Protein AF-A0A485NC84-F1 (afdb_monomer)

InterPro domains:
  IPR006202 Neurotransmitter-gated ion-channel 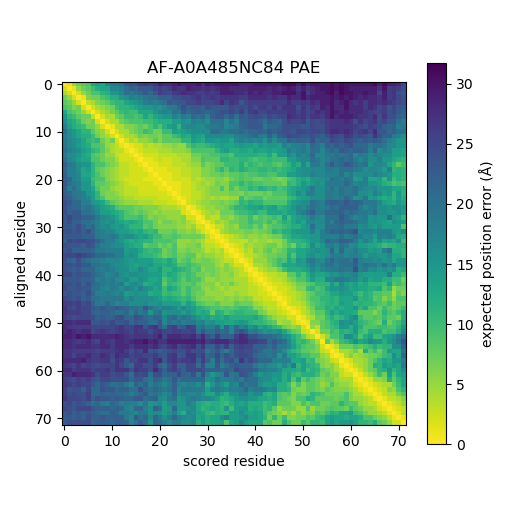ligand-binding domain [PF02931] (19-72)
  IPR036734 Neurotransmitter-gated ion-channel ligand-binding domain superfamily [G3DSA:2.70.170.10] (9-72)
  IPR036734 Neurotransmitter-gated ion-channel ligand-binding domain superfamily [SSF63712] (16-72)

Foldseek 3Di:
DPPDPPVVVVVVVVVVVVVVVVCVVCVPDDPPDDPDPDPPDDDDDDKDKDFDDFDDAPPVVRDGDTDIDIDD

Solvent-accessible surface area (backbone atoms only — not comparable to full-atom values): 4880 Å² total; per-residue (Å²): 140,88,84,76,67,75,60,59,58,54,53,52,54,50,54,52,50,49,52,53,49,52,50,59,68,54,61,86,60,58,89,88,53,80,95,60,98,46,96,87,64,82,86,83,81,66,79,45,82,46,76,74,53,91,68,53,74,42,78,90,78,73,45,75,51,65,56,63,50,82,46,116

Sequence (72 aa):
MELGDRTAAGFSSIAENEDALLRRLFQGYQKWVRPVLNSNDTIKVYFGLKISQLVDVDEKNQLMTTNVWLKQ

pLDDT: mean 70.31, 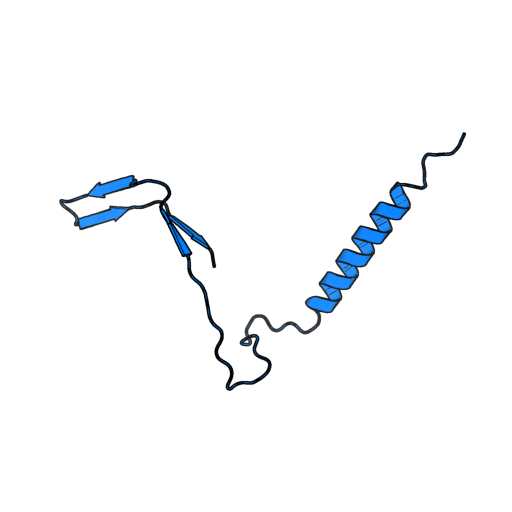std 10.05, range [43.84, 85.31]

Mean predicted aligned error: 14.74 Å

Secondary structure (DSSP, 8-state):
---SSHHHHHHHHHHHHHHHHHHHHHTT--TTS---SSTTPPPPP--EEEEEEEEEEETTTTEEEEEEEEE-

Structure (mmCIF, N/CA/C/O backbone):
data_AF-A0A485NC84-F1
#
_entry.id   AF-A0A485NC84-F1
#
loop_
_atom_site.group_PDB
_atom_site.id
_atom_site.type_symbol
_atom_site.label_atom_id
_atom_site.label_alt_id
_atom_site.label_comp_id
_atom_site.label_asym_id
_atom_site.label_entity_id
_atom_site.label_seq_id
_atom_site.pdbx_PDB_ins_code
_atom_site.Cartn_x
_atom_site.Cartn_y
_atom_site.Cartn_z
_atom_site.occupancy
_atom_site.B_iso_or_equiv
_atom_site.auth_seq_id
_atom_site.auth_comp_id
_atom_site.auth_asym_id
_atom_site.auth_atom_id
_atom_site.pdbx_PDB_model_num
ATOM 1 N N . MET A 1 1 ? 45.209 18.810 -10.901 1.00 43.84 1 MET A N 1
ATOM 2 C CA . MET A 1 1 ? 44.437 18.206 -9.795 1.00 43.84 1 MET A CA 1
ATOM 3 C C . MET A 1 1 ? 42.969 18.261 -10.198 1.00 43.84 1 MET A C 1
ATOM 5 O O . MET A 1 1 ? 42.249 19.129 -9.741 1.00 43.84 1 MET A 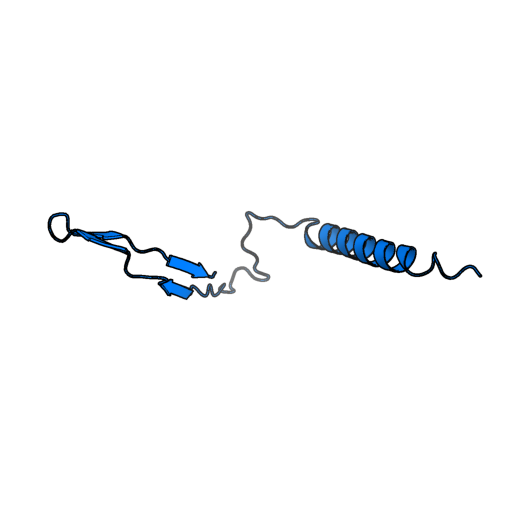O 1
ATOM 9 N N . GLU A 1 2 ? 42.548 17.397 -11.124 1.00 47.91 2 GLU A N 1
ATOM 10 C CA . GLU A 1 2 ? 41.147 17.281 -11.557 1.00 47.91 2 GLU A CA 1
ATOM 11 C C . GLU A 1 2 ? 40.613 15.938 -11.059 1.00 47.91 2 GLU A C 1
ATOM 13 O O . GLU A 1 2 ? 40.818 14.894 -11.671 1.00 47.91 2 GLU A O 1
ATOM 18 N N . LEU A 1 3 ? 40.001 15.960 -9.876 1.00 52.62 3 LEU A N 1
ATOM 19 C CA . LEU A 1 3 ? 39.294 14.820 -9.281 1.00 52.62 3 LEU A CA 1
ATOM 20 C C . LEU A 1 3 ? 37.810 15.151 -9.014 1.00 52.62 3 LEU A C 1
ATOM 22 O O . LEU A 1 3 ? 37.170 14.495 -8.199 1.00 52.62 3 LEU A O 1
ATOM 26 N N . GLY A 1 4 ? 37.259 16.165 -9.694 1.00 56.19 4 GLY A N 1
ATOM 27 C CA . GLY A 1 4 ? 35.912 16.692 -9.431 1.00 56.19 4 GLY A CA 1
ATOM 28 C C . GLY A 1 4 ? 34.759 16.055 -10.220 1.00 56.19 4 GLY A C 1
ATOM 29 O O . GLY A 1 4 ? 33.644 16.051 -9.717 1.00 56.19 4 GLY A O 1
ATOM 30 N N . ASP A 1 5 ? 34.997 15.484 -11.409 1.00 53.03 5 ASP A N 1
ATOM 31 C CA . ASP A 1 5 ? 33.906 15.166 -12.361 1.00 53.03 5 ASP A CA 1
ATOM 32 C C . ASP A 1 5 ? 33.476 13.688 -12.440 1.00 53.03 5 ASP A C 1
ATOM 34 O O . ASP A 1 5 ? 32.494 13.340 -13.094 1.00 53.03 5 ASP A O 1
ATOM 38 N N . ARG A 1 6 ? 34.174 12.770 -11.758 1.00 54.59 6 ARG A N 1
ATOM 39 C CA . ARG A 1 6 ? 33.862 11.325 -11.848 1.00 54.59 6 ARG A CA 1
ATOM 40 C C . ARG A 1 6 ? 32.646 10.909 -11.012 1.00 54.59 6 ARG A C 1
ATOM 42 O O . ARG A 1 6 ? 32.106 9.830 -11.231 1.00 54.59 6 ARG A O 1
ATOM 49 N N . THR A 1 7 ? 32.224 11.734 -10.055 1.00 55.56 7 THR A N 1
ATOM 50 C CA . THR A 1 7 ? 31.087 11.445 -9.169 1.00 55.56 7 THR A CA 1
ATOM 51 C C . THR A 1 7 ? 29.759 11.857 -9.801 1.00 55.56 7 THR A C 1
ATOM 53 O O . THR A 1 7 ? 28.813 11.076 -9.756 1.00 55.56 7 THR A O 1
ATOM 56 N N . ALA A 1 8 ? 29.695 13.017 -10.465 1.00 54.91 8 ALA A N 1
ATOM 57 C CA . ALA A 1 8 ? 28.479 13.526 -11.105 1.00 54.91 8 ALA A CA 1
ATOM 58 C C . ALA A 1 8 ? 27.955 12.598 -12.217 1.00 54.91 8 ALA A C 1
ATOM 60 O O . ALA A 1 8 ? 26.773 12.265 -12.224 1.00 54.91 8 ALA A O 1
ATOM 61 N N . ALA A 1 9 ? 28.841 12.087 -13.083 1.00 58.53 9 ALA A N 1
ATOM 62 C CA . ALA A 1 9 ? 28.467 11.155 -14.153 1.00 58.53 9 ALA A CA 1
ATOM 63 C C . ALA A 1 9 ? 27.889 9.823 -13.628 1.00 58.53 9 ALA A C 1
ATOM 65 O O . ALA A 1 9 ? 26.986 9.248 -14.236 1.00 58.53 9 ALA A O 1
ATOM 66 N N . GLY A 1 10 ? 28.371 9.344 -12.474 1.00 59.31 10 GLY A N 1
ATOM 67 C CA . GLY A 1 10 ? 27.838 8.147 -11.820 1.00 59.31 10 GLY A CA 1
ATOM 68 C C . GLY A 1 10 ? 26.400 8.339 -11.330 1.00 59.31 10 GLY A C 1
ATOM 69 O O . GLY A 1 10 ? 25.557 7.477 -11.569 1.00 59.31 10 GLY A O 1
ATOM 70 N N . PHE A 1 11 ? 26.091 9.489 -10.721 1.00 59.59 11 PHE A N 1
ATOM 71 C CA . PHE A 1 11 ? 2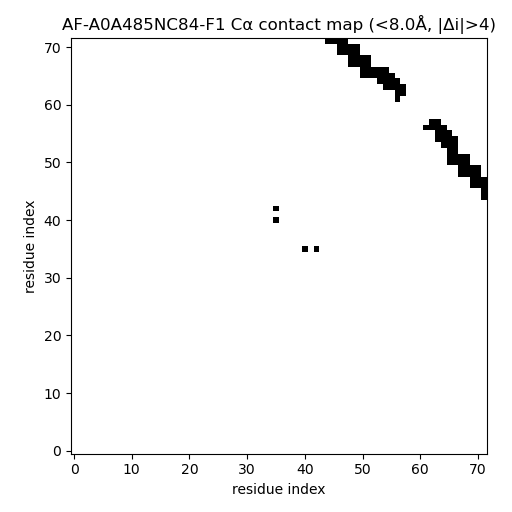4.733 9.813 -10.269 1.00 59.59 11 PHE A CA 1
ATOM 72 C C . PHE A 1 11 ? 23.758 10.042 -11.431 1.00 59.59 11 PHE A C 1
ATOM 74 O O . PHE A 1 11 ? 22.629 9.556 -11.362 1.00 59.59 11 PHE A O 1
ATOM 81 N N . SER A 1 12 ? 24.195 10.705 -12.510 1.00 65.69 12 SER A N 1
ATOM 82 C CA . SER A 1 12 ? 23.395 10.863 -13.734 1.00 65.69 12 SER A CA 1
ATOM 83 C C . SER A 1 12 ? 23.011 9.506 -14.325 1.00 65.69 12 SER A C 1
ATOM 85 O O . SER A 1 12 ? 21.830 9.248 -14.529 1.00 65.69 12 SER A O 1
ATOM 87 N N . SER A 1 13 ? 23.974 8.584 -14.449 1.00 76.38 13 SER A N 1
ATOM 88 C CA . SER A 1 13 ? 23.714 7.253 -15.011 1.00 76.38 13 SER A CA 1
ATOM 89 C C . SER A 1 13 ? 22.715 6.421 -14.195 1.00 76.38 13 SER A C 1
ATOM 91 O O . SER A 1 13 ? 21.938 5.654 -14.758 1.00 76.38 13 SER A O 1
ATOM 93 N N . ILE A 1 14 ? 22.699 6.570 -12.865 1.00 77.75 14 ILE A N 1
ATOM 94 C CA . ILE A 1 14 ? 21.766 5.852 -11.985 1.00 77.75 14 ILE A CA 1
ATOM 95 C C . ILE A 1 14 ? 20.353 6.414 -12.138 1.00 77.75 14 ILE A C 1
ATOM 97 O O . ILE A 1 14 ? 19.415 5.637 -12.294 1.00 77.75 14 ILE A O 1
ATOM 101 N N . ALA A 1 15 ? 20.211 7.741 -12.152 1.00 79.06 15 ALA A N 1
ATOM 102 C CA . ALA A 1 15 ? 18.922 8.398 -12.347 1.00 79.06 15 ALA A CA 1
ATOM 103 C C . ALA A 1 15 ? 18.337 8.117 -13.744 1.00 79.06 15 ALA A C 1
ATOM 105 O O . ALA A 1 15 ? 17.142 7.866 -13.877 1.00 79.06 15 ALA A O 1
ATOM 106 N N . GLU A 1 16 ? 19.176 8.092 -14.783 1.00 83.62 16 GLU A N 1
ATOM 107 C CA . GLU A 1 16 ? 18.771 7.735 -16.149 1.00 83.62 16 GLU A CA 1
ATOM 108 C C . GLU A 1 16 ? 18.339 6.265 -16.255 1.00 83.62 16 GLU A C 1
ATOM 110 O O . GLU A 1 16 ? 17.335 5.952 -16.899 1.00 83.62 16 GLU A O 1
ATOM 115 N N . ASN A 1 17 ? 19.054 5.357 -15.585 1.00 82.69 17 ASN A N 1
ATOM 116 C CA . ASN A 1 17 ? 18.678 3.946 -15.520 1.00 82.69 17 ASN A CA 1
ATOM 117 C C . ASN A 1 17 ? 17.374 3.731 -14.735 1.00 82.69 17 ASN A C 1
ATOM 119 O O . ASN A 1 17 ? 16.568 2.880 -15.118 1.00 82.69 17 ASN A O 1
ATOM 123 N N . GLU A 1 18 ? 17.147 4.495 -13.665 1.00 81.69 18 GLU A N 1
ATOM 124 C CA . GLU A 1 18 ? 15.902 4.468 -12.892 1.00 81.69 18 GLU A CA 1
ATOM 125 C C . GLU A 1 18 ? 14.716 4.976 -13.724 1.00 81.69 18 GLU A C 1
ATOM 127 O O . GLU A 1 18 ? 13.691 4.296 -13.791 1.00 81.69 18 GLU A O 1
ATOM 132 N N . ASP A 1 19 ? 14.865 6.103 -14.432 1.00 83.00 19 ASP A N 1
ATOM 133 C CA . ASP A 1 19 ? 13.833 6.636 -15.334 1.00 83.00 19 ASP A CA 1
ATOM 134 C C . ASP A 1 19 ? 13.513 5.649 -16.466 1.00 83.00 19 ASP A C 1
ATOM 136 O O . ASP A 1 19 ? 12.344 5.359 -16.739 1.00 83.00 19 ASP A O 1
ATOM 140 N N . ALA A 1 20 ? 14.538 5.047 -17.077 1.00 85.31 20 ALA A N 1
ATOM 141 C CA . ALA A 1 20 ? 14.363 4.037 -18.116 1.00 85.31 20 ALA A CA 1
ATOM 142 C C . ALA A 1 20 ? 13.639 2.781 -17.597 1.00 85.31 20 ALA A C 1
ATOM 144 O O . ALA A 1 20 ? 12.753 2.250 -18.276 1.00 85.31 20 ALA A O 1
ATOM 145 N N . LEU A 1 21 ? 13.977 2.311 -16.392 1.00 84.00 21 LEU A N 1
ATOM 146 C CA . LEU A 1 21 ? 13.309 1.179 -15.750 1.00 84.00 21 LEU A CA 1
ATOM 147 C C . LEU A 1 21 ? 11.849 1.505 -15.428 1.00 84.00 21 LEU A C 1
ATOM 149 O O . LEU A 1 21 ? 10.965 0.701 -15.721 1.00 84.00 21 LEU A O 1
ATOM 153 N N . LEU A 1 22 ? 11.592 2.682 -14.859 1.00 83.31 22 LEU A N 1
ATOM 154 C CA . LEU A 1 22 ? 10.258 3.136 -14.484 1.00 83.31 22 LEU A CA 1
ATOM 155 C C . LEU A 1 22 ? 9.369 3.262 -15.722 1.00 83.31 22 LEU A C 1
ATOM 157 O O . LEU A 1 22 ? 8.267 2.710 -15.761 1.00 83.31 22 LEU A O 1
ATOM 161 N N . ARG A 1 23 ? 9.882 3.891 -16.782 1.00 83.19 23 ARG A N 1
ATOM 162 C CA . ARG A 1 23 ? 9.212 3.958 -18.082 1.00 83.19 23 ARG A CA 1
ATOM 163 C C . ARG A 1 23 ? 8.897 2.574 -18.622 1.00 83.19 23 ARG A C 1
ATOM 165 O O . ARG A 1 23 ? 7.760 2.341 -19.010 1.00 83.19 23 ARG A O 1
ATOM 172 N N . ARG A 1 24 ? 9.856 1.645 -18.604 1.00 82.75 24 ARG A N 1
ATOM 173 C CA . ARG A 1 24 ? 9.665 0.279 -19.114 1.00 82.75 24 ARG A CA 1
ATOM 174 C C . ARG A 1 24 ? 8.669 -0.536 -18.284 1.00 82.75 24 ARG A C 1
ATOM 176 O O . ARG A 1 24 ? 7.900 -1.295 -18.860 1.00 82.75 24 ARG A O 1
ATOM 183 N N . LEU A 1 25 ? 8.665 -0.383 -16.960 1.00 80.94 25 LEU A N 1
ATOM 184 C CA . LEU A 1 25 ? 7.753 -1.098 -16.063 1.00 80.94 25 LEU A CA 1
ATOM 185 C C . LEU A 1 25 ? 6.306 -0.605 -16.206 1.00 80.94 25 LEU A C 1
ATOM 187 O O . LEU A 1 25 ? 5.372 -1.402 -16.149 1.00 80.94 25 LEU A O 1
ATOM 191 N N . PHE A 1 26 ? 6.118 0.701 -16.413 1.00 76.94 26 PHE A N 1
ATOM 192 C CA . PHE A 1 26 ? 4.794 1.298 -16.600 1.00 76.94 26 PHE A CA 1
ATOM 19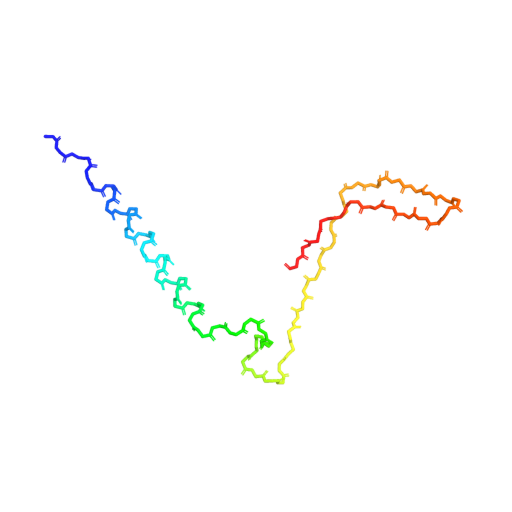3 C C . PHE A 1 26 ? 4.337 1.354 -18.064 1.00 76.94 26 PHE A C 1
ATOM 195 O O . PHE A 1 26 ? 3.167 1.654 -18.323 1.00 76.94 26 PHE A O 1
ATOM 202 N N . GLN A 1 27 ? 5.203 1.036 -19.030 1.00 75.81 27 GLN A N 1
ATOM 203 C CA . GLN A 1 27 ? 4.840 0.965 -20.443 1.00 75.81 27 GLN A CA 1
ATOM 204 C C . GLN A 1 27 ? 3.847 -0.184 -20.666 1.00 75.81 27 GLN A C 1
ATOM 206 O O . GLN A 1 27 ? 4.202 -1.357 -20.624 1.00 75.81 27 GLN A O 1
ATOM 211 N N . GLY A 1 28 ? 2.578 0.164 -20.895 1.00 71.44 28 GLY A N 1
ATOM 212 C CA . GLY A 1 28 ? 1.494 -0.808 -21.078 1.00 71.44 28 GLY A CA 1
ATOM 213 C C . GLY A 1 28 ? 0.859 -1.321 -19.780 1.00 71.44 28 GLY A C 1
ATOM 214 O O . GLY A 1 28 ? 0.010 -2.207 -19.841 1.00 71.44 28 GLY A O 1
ATOM 215 N N . TYR A 1 29 ? 1.205 -0.763 -18.612 1.00 74.06 29 TYR A N 1
ATOM 216 C CA . TYR A 1 29 ? 0.569 -1.142 -17.349 1.00 74.06 29 TYR A CA 1
ATOM 217 C C . TYR A 1 29 ? -0.859 -0.580 -17.255 1.00 74.06 29 TYR A C 1
ATOM 219 O O . TYR A 1 29 ? -1.073 0.622 -17.074 1.00 74.06 29 TYR A O 1
ATOM 227 N N . GLN A 1 30 ? -1.861 -1.454 -17.358 1.00 73.56 30 GLN A N 1
ATOM 228 C CA . GLN A 1 30 ? -3.268 -1.081 -17.222 1.00 73.56 30 GLN A CA 1
ATOM 229 C C . GLN A 1 30 ? -3.695 -1.128 -15.751 1.00 73.56 30 GLN A C 1
ATOM 231 O O . GLN A 1 30 ? -4.058 -2.178 -15.232 1.00 73.56 30 GLN A O 1
ATOM 236 N N . LYS A 1 31 ? -3.719 0.036 -15.087 1.00 73.19 31 LYS A N 1
ATOM 237 C CA . LYS A 1 31 ? -4.096 0.177 -13.661 1.00 73.19 31 LYS A CA 1
ATOM 238 C C . LYS A 1 31 ? -5.496 -0.354 -13.311 1.00 73.19 31 LYS A C 1
ATOM 240 O O . LYS A 1 31 ? -5.769 -0.620 -12.147 1.00 73.19 31 LYS A O 1
ATOM 245 N N . TRP A 1 32 ? -6.375 -0.475 -14.305 1.00 69.62 32 TRP A N 1
ATOM 246 C CA . TRP A 1 32 ? -7.765 -0.915 -14.147 1.00 69.62 32 TRP A CA 1
ATOM 247 C C . TRP A 1 32 ? -7.954 -2.423 -14.330 1.00 69.62 32 TRP A C 1
ATOM 249 O O . TRP A 1 32 ? -9.048 -2.934 -14.100 1.00 69.62 32 TRP A O 1
ATOM 259 N N . VAL A 1 33 ? -6.913 -3.135 -14.766 1.00 73.94 33 VAL A N 1
ATOM 260 C CA . VAL A 1 33 ? -6.966 -4.578 -14.999 1.00 73.94 33 VAL A CA 1
ATOM 261 C C . VAL A 1 33 ? -6.344 -5.291 -13.808 1.00 73.94 33 VAL A C 1
ATOM 263 O O . VAL A 1 33 ? -5.319 -4.876 -13.270 1.00 73.94 33 VAL A O 1
ATOM 266 N N . ARG A 1 34 ? -6.982 -6.384 -13.388 1.00 78.81 34 ARG A N 1
ATOM 267 C CA . ARG A 1 34 ? -6.485 -7.242 -12.314 1.00 78.81 34 ARG A CA 1
ATOM 268 C C . ARG A 1 34 ? -5.082 -7.761 -12.681 1.00 78.81 34 ARG A C 1
ATOM 270 O O . ARG A 1 34 ? -4.972 -8.431 -13.708 1.00 78.81 34 ARG A O 1
ATOM 277 N N . PRO A 1 35 ? -4.036 -7.509 -11.868 1.00 76.75 35 PRO A N 1
ATOM 278 C CA . PRO A 1 35 ? -2.662 -7.887 -12.191 1.00 76.75 35 PRO A CA 1
ATOM 279 C C . PRO A 1 35 ? -2.461 -9.386 -11.957 1.00 76.75 35 PRO A C 1
ATOM 281 O O . PRO A 1 35 ? -1.916 -9.815 -10.943 1.00 76.75 35 PRO A O 1
ATOM 284 N N . VAL A 1 36 ? -2.966 -10.197 -12.882 1.00 77.88 36 VAL A N 1
ATOM 285 C CA . VAL A 1 36 ? -2.879 -11.651 -12.829 1.00 77.88 36 VAL A CA 1
ATOM 286 C C . VAL A 1 36 ? -2.404 -12.191 -14.175 1.00 77.88 36 VAL A C 1
ATOM 288 O O . VAL A 1 36 ? -2.878 -11.756 -15.221 1.00 77.88 36 VAL A O 1
ATOM 291 N N . LEU A 1 37 ? -1.470 -13.144 -14.152 1.00 75.31 37 LEU A N 1
ATOM 292 C CA . LEU A 1 37 ? -0.991 -13.817 -15.367 1.00 75.31 37 LEU A CA 1
ATOM 293 C C . LEU A 1 37 ? -2.064 -14.739 -15.963 1.00 75.31 37 LEU 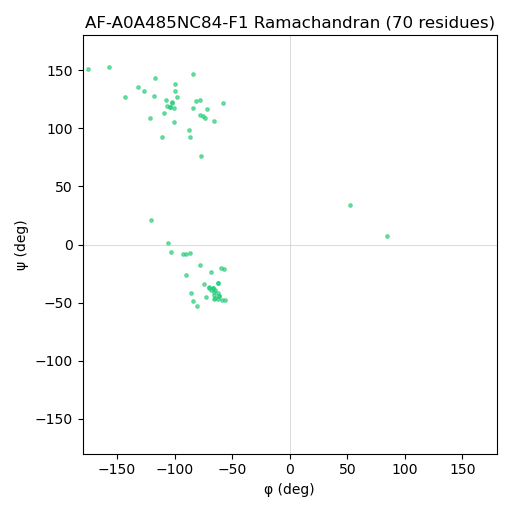A C 1
ATOM 295 O O . LEU A 1 37 ? -2.199 -14.831 -17.177 1.00 75.31 37 LEU A O 1
ATOM 299 N N . ASN A 1 38 ? -2.841 -15.402 -15.102 1.00 78.62 38 ASN A N 1
ATOM 300 C CA . ASN A 1 38 ? -3.912 -16.317 -15.484 1.00 78.62 38 ASN A CA 1
ATOM 301 C C . ASN A 1 38 ? -5.210 -15.909 -14.790 1.00 78.62 38 ASN A C 1
ATOM 303 O O . ASN A 1 38 ? -5.235 -15.744 -13.574 1.00 78.62 38 ASN A O 1
ATOM 307 N N . SER A 1 39 ? -6.320 -15.820 -15.522 1.00 75.94 39 SER A N 1
ATOM 308 C CA . SER A 1 39 ? -7.610 -15.397 -14.952 1.00 75.94 39 SER A CA 1
ATOM 309 C C . SER A 1 39 ? -8.123 -16.296 -13.816 1.00 75.94 39 SER A C 1
ATOM 311 O O . SER A 1 39 ? -8.935 -15.842 -13.017 1.00 75.94 39 SER A O 1
ATOM 313 N N . ASN A 1 40 ? -7.631 -17.536 -13.717 1.00 82.81 40 ASN A N 1
AT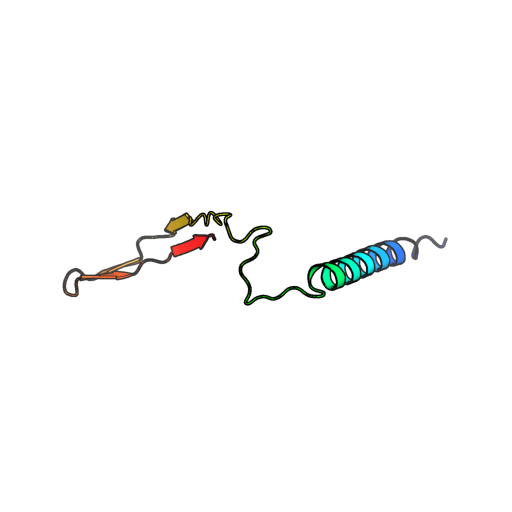OM 314 C CA . ASN A 1 40 ? -8.015 -18.505 -12.687 1.00 82.81 40 ASN A CA 1
ATOM 315 C C . ASN A 1 40 ? -7.207 -18.394 -11.376 1.00 82.81 40 ASN A C 1
ATOM 317 O O . ASN A 1 40 ? -7.501 -19.093 -10.410 1.00 82.81 40 ASN A O 1
ATOM 321 N N . ASP A 1 41 ? -6.167 -17.558 -11.331 1.00 81.25 41 ASP A N 1
ATOM 322 C CA . ASP A 1 41 ? -5.326 -17.412 -10.140 1.00 81.25 41 ASP A CA 1
ATOM 323 C C . ASP A 1 41 ? -5.948 -16.425 -9.134 1.00 81.25 41 ASP A C 1
ATOM 325 O O . ASP A 1 41 ? -6.624 -15.473 -9.530 1.00 81.25 41 ASP A O 1
ATOM 329 N N . THR A 1 42 ? -5.770 -16.641 -7.827 1.00 81.00 42 THR A N 1
ATOM 330 C CA . THR A 1 42 ? -6.366 -15.807 -6.763 1.00 81.00 42 THR A CA 1
ATOM 331 C C . THR A 1 42 ? -5.332 -14.868 -6.144 1.00 81.00 42 THR A C 1
ATOM 333 O O . THR A 1 42 ? -4.395 -15.316 -5.491 1.00 81.00 42 THR A O 1
ATOM 336 N N . ILE A 1 43 ? -5.552 -13.554 -6.260 1.00 79.25 43 ILE A N 1
ATOM 337 C CA . ILE A 1 43 ? -4.733 -12.537 -5.590 1.00 79.25 43 ILE A CA 1
ATOM 338 C C . ILE A 1 43 ? -5.034 -12.558 -4.090 1.00 79.25 43 ILE A C 1
ATOM 340 O O . ILE A 1 43 ? -6.152 -12.260 -3.666 1.00 79.25 43 ILE A O 1
ATOM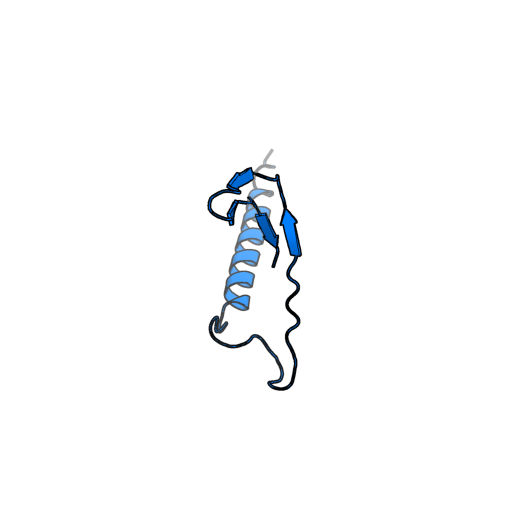 344 N N . LYS A 1 44 ? -4.023 -12.890 -3.287 1.00 80.38 44 LYS A N 1
ATOM 345 C CA . LYS A 1 44 ? -4.085 -12.794 -1.827 1.00 80.38 44 LYS A CA 1
ATOM 346 C C . LYS A 1 44 ? -3.754 -11.365 -1.418 1.00 80.38 44 LYS A C 1
ATOM 348 O O . LYS A 1 44 ? -2.648 -10.899 -1.676 1.00 80.38 44 LYS A O 1
ATOM 353 N N . VAL A 1 45 ? -4.707 -10.685 -0.788 1.00 75.94 45 VAL A N 1
ATOM 354 C CA . VAL A 1 45 ? -4.488 -9.349 -0.229 1.00 75.94 45 VAL A CA 1
ATOM 355 C C . VAL A 1 45 ? -4.308 -9.480 1.275 1.00 75.94 45 VAL A C 1
ATOM 357 O O . VAL A 1 45 ? -5.169 -10.031 1.962 1.00 75.94 45 VAL A O 1
ATOM 360 N N . TYR A 1 46 ? -3.170 -9.011 1.774 1.00 79.75 46 TYR A N 1
ATOM 361 C CA . TYR A 1 46 ? -2.827 -9.075 3.187 1.00 79.75 46 TYR A CA 1
ATOM 362 C C . TYR A 1 46 ? -3.102 -7.715 3.816 1.00 79.75 46 TYR A C 1
ATOM 364 O O . TYR A 1 46 ? -2.353 -6.771 3.607 1.00 79.75 46 TYR A O 1
ATOM 372 N N . PHE A 1 47 ? -4.174 -7.612 4.595 1.00 68.12 47 PHE A N 1
ATOM 373 C CA . PHE A 1 47 ? -4.479 -6.387 5.326 1.00 68.12 47 PHE A CA 1
ATOM 374 C C . PHE A 1 47 ? -3.996 -6.505 6.766 1.00 68.12 47 PHE A C 1
ATOM 376 O O . PHE A 1 47 ? -4.337 -7.453 7.475 1.00 68.12 47 PHE A O 1
ATOM 383 N N . GLY A 1 48 ? -3.203 -5.529 7.198 1.00 71.75 48 GLY A N 1
ATOM 384 C CA . GLY A 1 48 ? -2.769 -5.388 8.581 1.00 71.75 48 GLY A CA 1
ATOM 385 C C . GLY A 1 48 ? -3.278 -4.075 9.158 1.00 71.75 48 GLY A C 1
ATOM 386 O O . GLY A 1 48 ? -3.043 -3.009 8.589 1.00 71.75 48 GLY A O 1
ATOM 387 N N . LEU A 1 49 ? -3.946 -4.145 10.308 1.00 69.06 49 LEU A N 1
ATOM 388 C CA . LEU A 1 49 ? -4.361 -2.965 11.061 1.00 69.06 49 LEU A CA 1
ATOM 389 C C . LEU A 1 49 ? -3.411 -2.768 12.237 1.00 69.06 49 LEU A C 1
ATOM 391 O O . LEU A 1 49 ? -3.274 -3.646 13.089 1.00 69.06 49 LEU A O 1
ATOM 395 N N . LYS A 1 50 ? -2.759 -1.604 12.292 1.00 63.75 50 LYS A N 1
ATOM 396 C CA . LYS A 1 50 ? -2.022 -1.170 13.478 1.00 63.75 50 LYS A CA 1
ATOM 397 C C . LYS A 1 50 ? -2.777 -0.017 14.125 1.00 63.75 50 LYS A C 1
ATOM 399 O O . LYS A 1 50 ? -2.874 1.068 13.554 1.00 63.75 50 LYS A O 1
ATOM 404 N N . ILE A 1 51 ? -3.303 -0.268 15.319 1.00 69.25 51 ILE A N 1
ATOM 405 C CA . ILE A 1 51 ? -3.960 0.746 16.143 1.00 69.25 51 ILE A CA 1
ATOM 406 C C . ILE A 1 51 ? -2.868 1.580 16.812 1.00 69.25 51 ILE A C 1
ATOM 408 O O . ILE A 1 51 ? -1.979 1.021 17.455 1.00 69.25 51 ILE A O 1
ATOM 412 N N . SER A 1 52 ? -2.900 2.902 16.632 1.00 66.94 52 SER A N 1
ATOM 413 C CA . SER A 1 52 ? -1.906 3.783 17.249 1.00 66.94 52 SER A CA 1
ATOM 414 C C . SER A 1 52 ? -2.235 4.074 18.709 1.00 66.94 52 SER A C 1
ATOM 416 O O . SER A 1 52 ? -1.374 3.858 19.556 1.00 66.94 52 SER A O 1
ATOM 418 N N . GLN A 1 53 ? -3.452 4.543 19.009 1.00 58.19 53 GLN A N 1
ATOM 419 C CA . GLN A 1 53 ? -3.940 4.877 20.358 1.00 58.19 53 GLN A CA 1
ATOM 420 C C . GLN A 1 53 ? -5.483 4.820 20.376 1.00 58.19 53 GLN A C 1
ATOM 422 O O . GLN A 1 53 ? -6.112 5.028 19.337 1.00 58.19 53 GLN A O 1
ATOM 427 N N . LEU A 1 54 ? -6.088 4.538 21.535 1.00 59.00 54 LEU A N 1
ATOM 428 C CA . LEU A 1 54 ? -7.543 4.571 21.746 1.00 59.00 54 LEU A CA 1
ATOM 429 C C . LEU A 1 54 ? -7.948 6.049 21.899 1.00 59.00 54 LEU A C 1
ATOM 431 O O . LEU A 1 54 ? -7.474 6.699 22.825 1.00 59.00 54 LEU A O 1
ATOM 435 N N . VAL A 1 55 ? -8.677 6.607 20.924 1.00 60.38 55 VAL A N 1
ATOM 436 C CA . VAL A 1 55 ? -8.799 8.074 20.770 1.00 60.38 55 VAL A CA 1
ATOM 437 C C . VAL A 1 55 ? -9.885 8.656 21.666 1.00 60.38 55 VAL A C 1
ATOM 439 O O . VAL A 1 55 ? -9.602 9.626 22.352 1.00 60.38 55 VAL A O 1
ATOM 442 N N . ASP A 1 56 ? -11.084 8.081 21.682 1.00 57.38 56 ASP A N 1
ATOM 443 C CA . ASP A 1 56 ? -12.162 8.430 22.614 1.00 57.38 56 ASP A CA 1
ATOM 444 C C . ASP A 1 56 ? -13.334 7.460 22.388 1.00 57.38 56 ASP A C 1
ATOM 446 O O . ASP A 1 56 ? -13.510 6.960 21.267 1.00 57.38 56 ASP A O 1
ATOM 450 N N . VAL A 1 57 ? -14.128 7.187 23.422 1.00 57.78 57 VAL A N 1
ATOM 451 C CA . VAL A 1 57 ? -15.332 6.343 23.329 1.00 57.78 57 VAL A CA 1
ATOM 452 C C . VAL A 1 57 ? -16.526 7.175 23.768 1.00 57.78 57 VAL A C 1
ATOM 454 O O . VAL A 1 57 ? -16.695 7.448 24.953 1.00 57.78 57 VAL A O 1
ATOM 457 N N . ASP A 1 58 ? -17.387 7.546 22.822 1.00 65.94 58 ASP A N 1
ATOM 458 C CA . ASP A 1 58 ? -18.673 8.152 23.156 1.00 65.94 58 ASP A CA 1
ATOM 459 C C . ASP A 1 58 ? -19.699 7.032 23.388 1.00 65.94 58 ASP A C 1
ATOM 461 O O . ASP A 1 58 ? -20.326 6.518 22.458 1.00 65.94 58 ASP A O 1
ATOM 465 N N . GLU A 1 59 ? -19.844 6.614 24.649 1.00 65.44 59 GLU A N 1
ATOM 466 C CA . GLU A 1 59 ? -20.759 5.536 25.060 1.00 65.44 59 GLU A CA 1
ATOM 467 C C . GLU A 1 59 ? -22.239 5.919 24.909 1.00 65.44 59 GLU A C 1
ATOM 469 O O . GLU A 1 59 ? -23.092 5.045 24.751 1.00 65.44 59 GLU A O 1
ATOM 474 N N . LYS A 1 60 ? -22.561 7.221 24.918 1.00 75.00 60 LYS A N 1
ATOM 475 C CA . LYS A 1 60 ? -23.932 7.712 24.727 1.00 75.00 60 LYS A CA 1
ATOM 476 C C . LYS A 1 60 ? -24.389 7.607 23.274 1.00 75.00 60 LYS A C 1
ATOM 478 O O . LYS A 1 60 ? -25.567 7.347 23.043 1.00 75.00 60 LYS A O 1
ATOM 483 N N . ASN A 1 61 ? -23.476 7.785 22.324 1.00 74.69 61 ASN A N 1
ATOM 484 C CA . ASN A 1 61 ? -23.734 7.720 20.886 1.00 74.69 61 ASN A CA 1
ATOM 485 C C . ASN A 1 61 ? -23.207 6.426 20.230 1.00 74.69 61 ASN A C 1
ATOM 487 O O . ASN A 1 61 ? -23.354 6.263 19.021 1.00 74.69 61 ASN A O 1
ATOM 491 N N . GLN A 1 62 ? -22.611 5.507 21.005 1.00 66.12 62 GLN A N 1
ATOM 492 C CA . GLN A 1 62 ? -21.974 4.263 20.536 1.00 66.12 62 GLN A CA 1
ATOM 493 C C . GLN A 1 62 ? -20.933 4.476 19.426 1.00 66.12 62 GLN A C 1
ATOM 495 O O . GLN A 1 62 ? -20.770 3.641 18.533 1.00 66.12 62 GLN A O 1
ATOM 500 N N . LEU A 1 63 ? -20.212 5.595 19.474 1.00 72.81 63 LEU A N 1
ATOM 501 C CA . LEU A 1 63 ? -19.215 5.932 18.468 1.00 72.81 63 LEU A CA 1
ATOM 502 C C . LEU A 1 63 ? -17.811 5.740 19.041 1.00 72.81 63 LEU A C 1
ATOM 504 O O . LEU A 1 63 ? -17.418 6.402 20.000 1.00 72.81 63 LEU A O 1
ATOM 508 N N . MET A 1 64 ? -17.041 4.848 18.417 1.00 70.44 64 MET A N 1
ATOM 509 C CA . MET A 1 64 ? -15.613 4.695 18.685 1.00 70.44 64 MET A CA 1
ATOM 510 C C . MET A 1 64 ? -14.819 5.318 17.545 1.00 70.44 64 MET A C 1
ATOM 512 O O . MET A 1 64 ? -14.906 4.875 16.399 1.00 70.44 64 MET A O 1
ATOM 516 N N . THR A 1 65 ? -14.026 6.337 17.864 1.00 69.31 65 THR A N 1
ATOM 517 C CA . THR A 1 65 ? -13.064 6.910 16.918 1.00 69.31 65 THR A CA 1
ATOM 518 C C . THR A 1 65 ? -11.693 6.329 17.242 1.00 69.31 65 THR A C 1
ATOM 520 O O . THR A 1 65 ? -11.303 6.246 18.404 1.00 69.31 65 THR A O 1
ATOM 523 N N . THR A 1 66 ? -10.949 5.843 16.249 1.00 65.50 66 THR A N 1
ATOM 524 C CA . THR A 1 66 ? -9.610 5.277 16.477 1.00 65.50 66 THR A CA 1
ATOM 525 C C . THR A 1 66 ? -8.685 5.641 15.328 1.00 65.50 66 THR A C 1
ATOM 527 O O . THR A 1 66 ? -8.989 5.382 14.166 1.00 65.50 66 THR A O 1
ATOM 530 N N . ASN A 1 67 ? -7.533 6.225 15.656 1.00 68.31 67 ASN A N 1
ATOM 531 C CA . ASN A 1 67 ? -6.488 6.504 14.680 1.00 68.31 67 ASN A CA 1
ATOM 532 C C . ASN A 1 67 ? -5.768 5.195 14.335 1.00 68.31 67 ASN A C 1
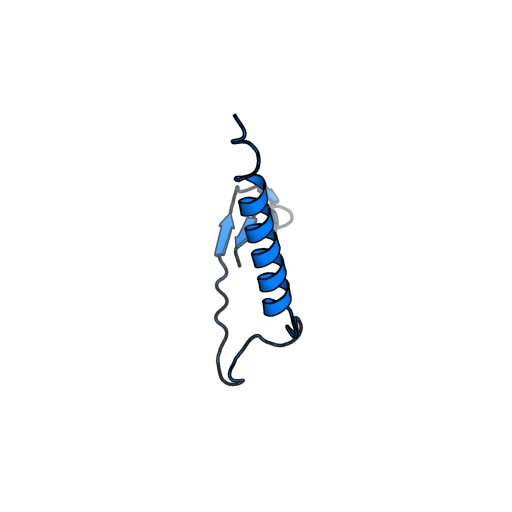ATOM 534 O O . ASN A 1 67 ? -5.058 4.616 15.168 1.00 68.31 67 ASN A O 1
ATOM 538 N N . VAL A 1 68 ? -5.972 4.724 13.105 1.00 70.88 68 VAL A N 1
ATOM 539 C CA . VAL A 1 68 ? -5.376 3.493 12.578 1.00 70.88 68 VAL A CA 1
ATOM 540 C C . VAL A 1 68 ? -4.457 3.796 11.403 1.00 70.88 68 VAL A C 1
ATOM 542 O O . VAL A 1 68 ? -4.755 4.649 10.569 1.00 70.88 68 VAL A O 1
ATOM 545 N N . TRP A 1 69 ? -3.354 3.057 11.313 1.00 74.44 69 TRP A N 1
ATOM 546 C CA . TRP A 1 69 ? -2.542 2.999 10.100 1.00 74.44 69 TRP A CA 1
ATOM 547 C C . TRP A 1 69 ? -2.886 1.716 9.353 1.00 74.44 69 TRP A C 1
ATOM 549 O O . TRP A 1 69 ? -2.675 0.614 9.871 1.00 74.44 69 TRP A O 1
ATOM 559 N N . LEU A 1 70 ? -3.418 1.862 8.141 1.00 67.38 70 LEU A N 1
ATOM 560 C CA . LEU A 1 70 ? -3.668 0.744 7.241 1.00 67.38 70 LEU A CA 1
ATOM 561 C C . LEU A 1 70 ? -2.366 0.385 6.519 1.00 67.38 70 LEU A C 1
ATOM 563 O O . LEU A 1 70 ? -1.768 1.237 5.861 1.00 67.38 70 LEU A O 1
ATOM 567 N N . LYS A 1 71 ? -1.935 -0.873 6.634 1.00 63.28 71 LYS A N 1
ATOM 568 C CA . LYS A 1 71 ? -0.914 -1.449 5.754 1.00 63.28 71 LYS A CA 1
ATOM 569 C C . LYS A 1 71 ? -1.590 -2.434 4.805 1.00 63.28 71 LYS A C 1
ATOM 571 O O . LYS A 1 71 ? -2.297 -3.334 5.265 1.00 63.28 71 LYS A O 1
ATOM 576 N N . GLN A 1 72 ? -1.386 -2.208 3.513 1.00 53.66 72 GLN A N 1
ATOM 577 C CA . GLN A 1 72 ? -1.857 -3.028 2.399 1.00 53.66 72 GLN A CA 1
ATOM 578 C C . GLN A 1 72 ? -0.672 -3.733 1.739 1.00 53.66 72 GLN A C 1
ATOM 580 O O . GLN A 1 72 ? 0.433 -3.142 1.771 1.00 53.66 72 GLN A O 1
#

Radius of gyration: 24.01 Å; Cα contacts (8 Å, |Δi|>4): 44; chains: 1; bounding box: 68×37×46 Å

Organism: Lynx pardinus (NCBI:txid191816)